Protein AF-A0A7J6M9T8-F1 (afdb_monomer)

Solvent-accessible surface area (backbone atoms only — not comparable to full-atom values): 8365 Å² total; per-residue (Å²): 140,82,86,83,80,86,84,76,87,88,80,86,85,81,85,75,91,70,79,86,73,98,71,79,78,67,86,66,58,72,63,57,60,55,49,49,52,48,48,58,53,46,64,73,69,53,73,76,70,50,83,67,73,52,59,76,50,62,83,69,90,62,45,44,42,39,64,47,48,36,29,67,70,60,23,71,78,38,31,50,69,42,35,46,50,49,33,52,52,50,45,50,52,40,37,75,73,70,44,74,66,56,49,56,43,59,82,47,59,26,31,35,44,34,37,16,63,45,76,63,56,44,50,55,51,49,53,58,46,72,71,36,91,58,46,55,116

pLDDT: mean 71.04, std 21.34, range [36.09, 96.12]

Sequence (137 aa):
MIIFDAAKDIEELDIGELDEPDSMQTDVSYSFREELDHLRASISHEGKATEDAFLMGANNGRSQMAFVTLKLDWTLENLKVGTDKLAADWKTRLTLGGLAKVNLYSFDPGRLLMTANDLQEISEMKKFILDQPETDL

Foldseek 3Di:
DDDDDPPPDPDDDDDDDDDDDPPPPPPPPPVVVVVVVVVVVVCVVDPDPDVCVQPPFPPPPFKTKGKFFWDPVCLVVCWQPNVQVVQVVLQVVLVVVVLVAKHWDRDGRRMIMIMGGDPVSVVVSVVVQVPDPGTDD

Nearest PDB structures (foldseek):
  3ofg-assembly1_B  TM=8.347E-01  e=3.696E-03  Caenorhabditis elegans
  3ofe-assembly2_B  TM=8.673E-01  e=6.218E-03  Drosophila melanogaster
  3ofh-assembly3_A  TM=8.299E-01  e=9.803E-03  Mus musculus
  3ofh-assembly3_B  TM=8.456E-01  e=1.546E-02  Mus musculus
  7t71-assembly1_A  TM=6.090E-01  e=2.030E+00  Picrophilus oshimae DSM 9789

Organism: Perkinsus chesapeaki (NCBI:txid330153)

Mean predicted aligned error: 16.48 Å

Secondary structure (DSSP, 8-state):
--------SSS--PPP-----S-------HHHHHHHHHHHHHHTTS----G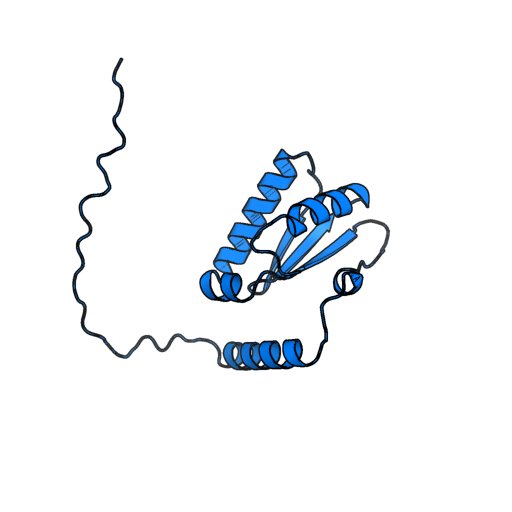GGGG-----SS-EEEEEEB-HHHHHHHHHHHHHHHHHHHHHHHHHTT-TT-EEEEEETTEEEEEESSHHHHHHHHHHHHTSTTB--

Radius of gyration: 20.41 Å; Cα contacts (8 Å, |Δi|>4): 133; chains: 1; bounding box: 58×38×59 Å

Structure (mmCIF, N/CA/C/O backbone):
data_AF-A0A7J6M9T8-F1
#
_entry.id   AF-A0A7J6M9T8-F1
#
loop_
_atom_site.group_PDB
_atom_site.id
_atom_site.type_symbol
_atom_site.label_atom_id
_atom_site.label_alt_id
_atom_site.label_comp_id
_atom_site.label_asym_id
_atom_site.label_entity_id
_atom_site.label_seq_id
_atom_site.pdbx_PDB_ins_code
_atom_site.Cartn_x
_atom_site.Cartn_y
_atom_site.Cartn_z
_atom_site.occupancy
_atom_site.B_iso_or_equiv
_atom_site.auth_seq_id
_atom_site.auth_comp_id
_atom_site.auth_asym_id
_atom_site.auth_atom_id
_atom_site.pdbx_PDB_model_num
ATOM 1 N N . MET A 1 1 ? 34.073 -22.895 16.516 1.00 36.66 1 MET A N 1
ATOM 2 C CA . MET A 1 1 ? 32.763 -22.930 15.836 1.00 36.66 1 MET A CA 1
ATOM 3 C C . MET A 1 1 ? 31.719 -23.041 16.929 1.00 36.66 1 MET A C 1
ATOM 5 O O . MET A 1 1 ? 31.677 -24.065 17.593 1.00 36.66 1 MET A O 1
ATOM 9 N N . ILE A 1 2 ? 31.021 -21.945 17.216 1.00 43.56 2 ILE A N 1
ATOM 10 C CA . ILE A 1 2 ? 30.060 -21.833 18.319 1.00 43.56 2 ILE A CA 1
ATOM 11 C C . ILE A 1 2 ? 28.713 -21.553 17.660 1.00 43.56 2 ILE A C 1
ATOM 13 O O . ILE A 1 2 ? 28.587 -20.574 16.928 1.00 43.56 2 ILE A O 1
ATOM 17 N N . ILE A 1 3 ? 27.761 -22.462 17.846 1.00 49.34 3 ILE A N 1
ATOM 18 C CA . ILE A 1 3 ? 26.377 -22.297 17.405 1.00 49.34 3 ILE A CA 1
ATOM 19 C C . ILE A 1 3 ? 25.673 -21.539 18.532 1.00 49.34 3 ILE A C 1
ATOM 21 O O . ILE A 1 3 ? 25.653 -22.021 19.662 1.00 49.34 3 ILE A O 1
ATOM 25 N N . PHE A 1 4 ? 25.171 -20.339 18.239 1.00 43.34 4 PHE A N 1
ATOM 26 C CA . PHE A 1 4 ? 24.347 -19.572 19.171 1.00 43.34 4 PHE A CA 1
ATOM 27 C C . PHE A 1 4 ? 22.895 -20.031 19.037 1.00 43.34 4 PHE A C 1
ATOM 29 O O . PHE A 1 4 ? 22.291 -19.920 17.972 1.00 43.34 4 PHE A O 1
ATOM 36 N N . ASP A 1 5 ? 22.392 -20.594 20.128 1.00 41.34 5 ASP A N 1
ATOM 37 C CA . ASP A 1 5 ? 21.016 -21.025 20.331 1.00 41.34 5 ASP A CA 1
ATOM 38 C C . ASP A 1 5 ? 20.162 -19.793 20.676 1.00 41.34 5 ASP A C 1
ATOM 40 O O . ASP A 1 5 ? 20.388 -19.141 21.694 1.00 41.34 5 ASP A O 1
ATOM 44 N N . ALA A 1 6 ? 19.242 -19.429 19.781 1.00 50.34 6 ALA A N 1
ATOM 45 C CA . ALA A 1 6 ? 18.386 -18.244 19.880 1.00 50.34 6 ALA A CA 1
ATOM 46 C C . ALA A 1 6 ? 17.020 -18.547 20.532 1.00 50.34 6 ALA A C 1
ATOM 48 O O . ALA A 1 6 ? 16.044 -17.848 20.275 1.00 50.34 6 ALA A O 1
ATOM 49 N N . ALA A 1 7 ? 16.924 -19.604 21.343 1.00 49.94 7 ALA A N 1
ATOM 50 C CA . ALA A 1 7 ? 15.667 -20.047 21.949 1.00 49.94 7 ALA A CA 1
ATOM 51 C C . ALA A 1 7 ? 15.444 -19.565 23.398 1.00 49.94 7 ALA A C 1
ATOM 53 O O . ALA A 1 7 ? 14.591 -20.119 24.086 1.00 49.94 7 ALA A O 1
ATOM 54 N N . LYS A 1 8 ? 16.201 -18.572 23.896 1.00 48.88 8 LYS A N 1
ATOM 55 C CA . LYS A 1 8 ? 16.277 -18.286 25.344 1.00 48.88 8 LYS A CA 1
ATOM 56 C C . LYS A 1 8 ? 15.932 -16.867 25.817 1.00 48.88 8 LYS A C 1
ATOM 58 O O . LYS A 1 8 ? 16.243 -16.552 26.956 1.00 48.88 8 LYS A O 1
ATOM 63 N N . ASP A 1 9 ? 15.252 -16.067 24.993 1.00 43.75 9 ASP A N 1
ATOM 64 C CA . ASP A 1 9 ? 14.853 -14.685 25.340 1.00 43.75 9 ASP A CA 1
ATOM 65 C C . ASP A 1 9 ? 13.319 -14.478 25.378 1.00 43.75 9 ASP A C 1
ATOM 67 O O . ASP A 1 9 ? 12.831 -13.362 25.214 1.00 43.75 9 ASP A O 1
ATOM 71 N N . ILE A 1 10 ? 12.527 -15.543 25.570 1.00 49.94 10 ILE A N 1
ATOM 72 C CA . ILE A 1 10 ? 11.052 -15.463 25.694 1.00 49.94 10 ILE A CA 1
ATOM 73 C C . ILE A 1 10 ? 10.588 -16.012 27.049 1.00 49.94 10 ILE A C 1
ATOM 75 O O . ILE A 1 10 ? 9.643 -16.785 27.136 1.00 49.94 10 ILE A O 1
ATOM 79 N N . GLU A 1 11 ? 11.277 -15.648 28.122 1.00 51.19 11 GLU A N 1
ATOM 80 C CA . GLU A 1 11 ? 10.841 -15.945 29.487 1.00 51.19 11 GLU A CA 1
ATOM 81 C C . GLU A 1 11 ? 11.352 -14.823 30.388 1.00 51.19 11 GLU A C 1
ATOM 83 O O . GLU A 1 11 ? 12.499 -14.864 30.811 1.00 51.19 11 GLU A O 1
ATOM 88 N N . GLU A 1 12 ? 10.527 -13.783 30.564 1.00 50.78 12 GLU A N 1
ATOM 89 C CA . GLU A 1 12 ? 10.429 -12.897 31.745 1.00 50.78 12 GLU A CA 1
ATOM 90 C C . GLU A 1 12 ? 9.866 -11.518 31.358 1.00 50.78 12 GLU A C 1
ATOM 92 O O . GLU A 1 12 ? 10.574 -10.518 31.342 1.00 50.78 12 GLU A O 1
ATOM 97 N N . LEU A 1 13 ? 8.562 -11.445 31.089 1.00 45.66 13 LEU A N 1
ATOM 98 C CA . LEU A 1 13 ? 7.772 -10.235 31.351 1.00 45.66 13 LEU A CA 1
ATOM 99 C C . LEU A 1 13 ? 6.398 -10.688 31.859 1.00 45.66 13 LEU A C 1
ATOM 101 O O . LEU A 1 13 ? 5.408 -10.698 31.130 1.00 45.66 13 LEU A O 1
ATOM 105 N N . ASP A 1 14 ? 6.399 -11.155 33.108 1.00 43.50 14 ASP A N 1
ATOM 106 C CA . ASP A 1 14 ? 5.199 -11.467 33.880 1.00 43.50 14 ASP A CA 1
ATOM 107 C C . ASP A 1 14 ? 4.475 -10.172 34.289 1.00 43.50 14 ASP A C 1
ATOM 109 O O . ASP A 1 14 ? 5.076 -9.114 34.497 1.00 43.50 14 ASP A O 1
ATOM 113 N N . ILE A 1 15 ? 3.157 -10.282 34.327 1.00 54.03 15 ILE A N 1
ATOM 114 C CA . ILE A 1 15 ? 2.146 -9.234 34.270 1.00 54.03 15 ILE A CA 1
ATOM 115 C C . ILE A 1 15 ? 1.962 -8.615 35.659 1.00 54.03 15 ILE A C 1
ATOM 117 O O . ILE A 1 15 ? 1.676 -9.312 36.628 1.00 54.03 15 ILE A O 1
ATOM 121 N N . GLY A 1 16 ? 2.064 -7.288 35.757 1.00 36.09 16 GLY A N 1
ATOM 122 C CA . GLY A 1 16 ? 1.565 -6.545 36.913 1.00 36.09 16 GLY A CA 1
ATOM 123 C C . GLY A 1 16 ? 0.151 -6.041 36.638 1.00 36.09 16 GLY A C 1
ATOM 124 O O . GLY A 1 16 ? -0.028 -5.222 35.738 1.00 36.09 16 GLY A O 1
ATOM 125 N N . GLU A 1 17 ? -0.836 -6.512 37.406 1.00 50.66 17 GLU A N 1
ATOM 126 C CA . GLU A 1 17 ? -2.130 -5.836 37.558 1.00 50.66 17 GLU A CA 1
ATOM 127 C C . GLU A 1 17 ? -1.882 -4.366 37.923 1.00 50.66 17 GLU A C 1
ATOM 129 O O . GLU A 1 17 ? -1.339 -4.057 38.985 1.00 50.66 17 GLU A O 1
ATOM 134 N N . LEU A 1 18 ? -2.271 -3.457 37.032 1.00 46.53 18 LEU A N 1
ATOM 135 C CA . LEU A 1 18 ? -2.446 -2.051 37.355 1.00 46.53 18 LEU A CA 1
ATOM 136 C C . LEU A 1 18 ? -3.938 -1.767 37.268 1.00 46.53 18 LEU A C 1
ATOM 138 O O . LEU A 1 18 ? -4.520 -1.787 36.183 1.00 46.53 18 LEU A O 1
ATOM 142 N N . ASP A 1 19 ? -4.516 -1.553 38.448 1.00 42.81 19 ASP A N 1
ATOM 143 C CA . ASP A 1 19 ? -5.814 -0.930 38.674 1.00 42.81 19 ASP A CA 1
ATOM 144 C C . ASP A 1 19 ? -6.077 0.181 37.653 1.00 42.81 19 ASP A C 1
ATOM 146 O O . ASP A 1 19 ? -5.209 1.023 37.405 1.00 42.81 19 ASP A O 1
ATOM 150 N N . GLU A 1 20 ? -7.283 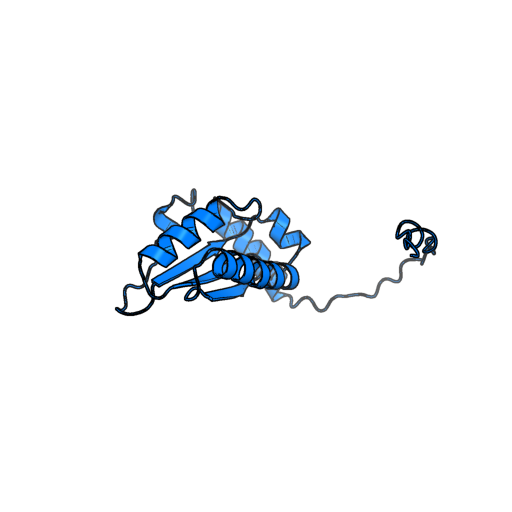0.196 37.085 1.00 50.03 20 GLU A N 1
ATOM 151 C CA . GLU A 1 20 ? -7.764 1.276 36.228 1.00 50.03 20 GLU A CA 1
ATOM 152 C C . GLU A 1 20 ? -7.542 2.653 36.882 1.00 50.03 20 GLU A C 1
ATOM 154 O O . GLU A 1 20 ? -7.988 2.892 38.008 1.00 50.03 20 GLU A O 1
ATOM 159 N N . PRO A 1 21 ? -6.981 3.624 36.141 1.00 43.62 21 PRO A N 1
ATOM 160 C CA . PRO A 1 21 ? -7.232 5.025 36.400 1.00 43.62 21 PRO A CA 1
ATOM 161 C C . PRO A 1 21 ? -7.710 5.678 35.102 1.00 43.62 21 PRO A C 1
ATOM 163 O O . PRO A 1 21 ? -6.922 6.233 34.337 1.00 43.62 21 PRO A O 1
ATOM 166 N N . ASP A 1 22 ? -9.005 5.543 34.828 1.00 50.62 22 ASP A N 1
ATOM 167 C CA . ASP A 1 22 ? -9.977 6.597 34.484 1.00 50.62 22 ASP A CA 1
ATOM 168 C C . ASP A 1 22 ? -9.462 7.974 33.968 1.00 50.62 22 ASP A C 1
ATOM 170 O O . ASP A 1 22 ? -9.942 9.030 34.378 1.00 50.62 22 ASP A O 1
ATOM 174 N N . SER A 1 23 ? -8.447 8.024 33.096 1.00 39.03 23 SER A N 1
ATOM 175 C CA . SER A 1 23 ? -7.860 9.302 32.649 1.00 39.03 23 SER A CA 1
ATOM 176 C C . SER A 1 23 ? -6.982 9.247 31.393 1.00 39.03 23 SER A C 1
ATOM 178 O O . SER A 1 23 ? -6.205 10.166 31.147 1.00 39.03 23 SER A O 1
ATOM 180 N N . MET A 1 24 ? -7.145 8.251 30.521 1.00 47.12 24 MET A N 1
ATOM 181 C CA . MET A 1 24 ? -6.794 8.437 29.108 1.00 47.12 24 MET A CA 1
ATOM 182 C C . MET A 1 24 ? -8.062 8.769 28.331 1.00 47.12 24 MET A C 1
ATOM 184 O O . MET A 1 24 ? -8.538 7.994 27.506 1.00 47.12 24 MET A O 1
ATOM 188 N N . GLN A 1 25 ? -8.603 9.965 28.591 1.00 43.00 25 GLN A N 1
ATOM 189 C CA . GLN A 1 25 ? -9.351 10.681 27.564 1.00 43.00 25 GLN A CA 1
ATOM 190 C C . GLN A 1 25 ? -8.353 10.975 26.447 1.00 43.00 25 GLN A C 1
ATOM 192 O O . GLN A 1 25 ? -7.711 12.020 26.403 1.00 43.00 25 GLN A O 1
ATOM 197 N N . THR A 1 26 ? -8.152 9.972 25.597 1.00 43.06 26 THR A N 1
ATOM 198 C CA . THR A 1 26 ? 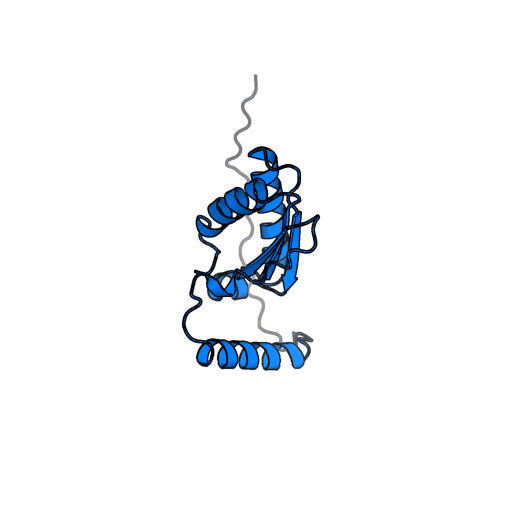-7.546 10.121 24.289 1.00 43.06 26 THR A CA 1
ATOM 199 C C . THR A 1 26 ? -8.230 11.306 23.642 1.00 43.06 26 THR A C 1
ATOM 201 O O . THR A 1 26 ? -9.449 11.285 23.455 1.00 43.06 26 THR A O 1
ATOM 204 N N . ASP A 1 27 ? -7.435 12.321 23.333 1.00 44.47 27 ASP A N 1
ATOM 205 C CA . ASP A 1 27 ? -7.781 13.480 22.520 1.00 44.47 27 ASP A CA 1
ATOM 206 C C . ASP A 1 27 ? -8.008 12.996 21.073 1.00 44.47 27 ASP A C 1
ATOM 208 O O . ASP A 1 27 ? -7.316 13.353 20.121 1.00 44.47 27 ASP A O 1
ATOM 212 N N . VAL A 1 28 ? -8.939 12.051 20.912 1.00 48.31 28 VAL A N 1
ATOM 213 C CA . VAL A 1 28 ? -9.495 11.685 19.624 1.00 48.31 28 VAL A CA 1
ATOM 214 C C . VAL A 1 28 ? -10.343 12.887 19.278 1.00 48.31 28 VAL A C 1
ATOM 216 O O . VAL A 1 28 ? -11.412 13.078 19.859 1.00 48.31 28 VAL A O 1
ATOM 219 N N . SER A 1 29 ? -9.827 13.729 18.383 1.00 46.91 29 SER A N 1
ATOM 220 C CA . SER A 1 29 ? -10.602 14.811 17.788 1.00 46.91 29 SER A CA 1
ATOM 221 C C . SER A 1 29 ? -12.000 14.275 17.483 1.00 46.91 29 SER A C 1
ATOM 223 O O . SER A 1 29 ? -12.129 13.264 16.787 1.00 46.91 29 SER A O 1
ATOM 225 N N . TYR A 1 30 ? -13.036 14.909 18.041 1.00 49.62 30 TYR A N 1
ATOM 226 C CA . TYR A 1 30 ? -14.440 14.504 17.881 1.00 49.62 30 TYR A CA 1
ATOM 227 C C . TYR A 1 30 ? -14.821 14.276 16.402 1.00 49.62 30 TYR A C 1
ATOM 229 O O . TYR A 1 30 ? -15.702 13.468 16.114 1.00 49.62 30 TYR A O 1
ATOM 237 N N . SER A 1 31 ? -14.073 14.882 15.470 1.00 56.66 31 SER A N 1
ATOM 238 C CA . SER A 1 31 ? -14.174 14.665 14.026 1.00 56.66 31 SER A CA 1
ATOM 239 C C . SER A 1 31 ? -13.979 13.212 13.576 1.00 56.66 31 SER A C 1
ATOM 241 O O . SER A 1 31 ? -14.627 12.799 12.627 1.00 56.66 31 SER A O 1
ATOM 243 N N . PHE A 1 32 ? -13.138 12.408 14.236 1.00 53.88 32 PHE A N 1
ATOM 244 C CA . PHE A 1 32 ? -12.818 11.052 13.763 1.00 53.88 32 PHE A CA 1
ATOM 245 C C . PHE A 1 32 ? -13.942 10.044 14.040 1.00 53.88 32 PHE A C 1
ATOM 247 O O . PHE A 1 32 ? -14.167 9.126 13.256 1.00 53.88 32 PHE A O 1
ATOM 254 N N . ARG A 1 33 ? -14.678 10.215 15.147 1.00 54.59 33 ARG A N 1
ATOM 255 C CA . ARG A 1 33 ? -15.870 9.398 15.439 1.00 54.59 33 ARG A CA 1
ATOM 256 C C . ARG A 1 33 ? -17.017 9.737 14.494 1.00 54.59 33 ARG A C 1
ATOM 258 O O . ARG A 1 33 ? -17.657 8.825 13.983 1.00 54.59 33 ARG A O 1
ATOM 265 N N . GLU A 1 34 ? -17.222 11.023 14.222 1.00 54.56 34 GLU A N 1
ATOM 266 C CA . GLU A 1 34 ? -18.206 11.471 13.235 1.00 54.56 34 GLU A CA 1
ATOM 267 C C . GLU A 1 34 ? -17.823 11.025 11.814 1.00 54.56 34 GLU A C 1
ATOM 269 O O . GLU A 1 34 ? -18.686 10.551 11.081 1.00 54.56 34 GLU A O 1
ATOM 274 N N . GLU A 1 35 ? -16.540 11.059 11.436 1.00 58.38 35 GLU A N 1
ATOM 275 C CA . GLU A 1 35 ? -16.048 10.503 10.164 1.00 58.38 35 GLU A CA 1
ATOM 276 C C . GLU A 1 35 ? -16.232 8.984 10.071 1.00 58.38 35 GLU A C 1
ATOM 278 O O . GLU A 1 35 ? -16.584 8.484 9.006 1.00 58.38 35 GLU A O 1
ATOM 283 N N . LEU A 1 36 ? -16.051 8.240 11.168 1.00 56.94 36 LEU A N 1
ATOM 284 C CA . LEU A 1 36 ? -16.304 6.795 11.236 1.00 56.94 36 LEU A CA 1
ATOM 285 C C . LEU A 1 36 ? -17.784 6.455 11.054 1.00 56.94 36 LEU A C 1
ATOM 287 O O . LEU A 1 36 ? -18.110 5.510 10.334 1.00 56.94 36 LEU A O 1
ATOM 291 N N . ASP A 1 37 ? -18.677 7.221 11.676 1.00 57.06 37 ASP A N 1
ATOM 292 C CA . ASP A 1 37 ? -20.119 7.047 11.504 1.00 57.06 37 ASP A CA 1
ATOM 293 C C . ASP A 1 37 ? -20.573 7.495 10.105 1.00 57.06 37 ASP A C 1
ATOM 295 O O . ASP A 1 37 ? -21.412 6.831 9.495 1.00 57.06 37 ASP A O 1
ATOM 299 N N . HIS A 1 38 ? -19.950 8.528 9.526 1.00 57.88 38 HIS A N 1
ATOM 300 C CA . HIS A 1 38 ? -20.145 8.911 8.126 1.00 57.88 38 HIS A CA 1
ATOM 301 C C . HIS A 1 38 ? -19.621 7.860 7.140 1.00 57.88 38 HIS A C 1
ATOM 303 O O . HIS A 1 38 ? -20.304 7.582 6.158 1.00 57.88 38 HIS A O 1
ATOM 309 N N . LEU A 1 39 ? -18.470 7.236 7.400 1.00 54.09 39 LEU A N 1
ATOM 310 C CA . LEU A 1 39 ? -17.927 6.128 6.606 1.00 54.09 39 LEU A CA 1
ATOM 311 C C . LEU A 1 39 ? -18.835 4.902 6.679 1.00 54.09 39 LEU A C 1
ATOM 313 O O . LEU A 1 39 ? -19.180 4.319 5.656 1.00 54.09 39 LEU A O 1
ATOM 317 N N . ARG A 1 40 ? -19.295 4.531 7.877 1.00 56.50 40 ARG A N 1
ATOM 318 C CA . ARG A 1 40 ? -20.269 3.442 8.061 1.00 56.50 40 ARG A CA 1
ATOM 319 C C . ARG A 1 40 ? -21.587 3.732 7.342 1.00 56.50 40 ARG A C 1
ATOM 321 O O . ARG A 1 40 ? -22.174 2.823 6.757 1.00 56.50 40 ARG A O 1
ATOM 328 N N . ALA A 1 41 ? -22.040 4.985 7.349 1.00 53.25 41 ALA A N 1
ATOM 329 C CA . ALA A 1 41 ? -23.239 5.410 6.636 1.00 53.25 41 ALA A CA 1
ATOM 330 C C . ALA A 1 41 ? -23.040 5.473 5.108 1.00 53.25 41 ALA A C 1
ATOM 332 O O . ALA A 1 41 ? -23.955 5.098 4.375 1.00 53.25 41 ALA A O 1
ATOM 333 N N . SER A 1 42 ? -21.866 5.880 4.610 1.00 49.59 42 SER A N 1
ATOM 334 C CA . SER A 1 42 ? -21.575 5.946 3.168 1.00 49.59 42 SER A CA 1
ATOM 335 C C . SER A 1 42 ? -21.402 4.556 2.557 1.00 49.59 42 SER A C 1
ATOM 337 O O . SER A 1 42 ? -21.915 4.297 1.471 1.00 49.59 42 SER A O 1
ATOM 339 N N . ILE A 1 43 ? -20.786 3.624 3.290 1.00 51.09 43 ILE A N 1
ATOM 340 C CA . ILE A 1 43 ? -20.639 2.213 2.890 1.00 51.09 43 ILE A CA 1
ATOM 341 C C . ILE A 1 43 ? -22.008 1.501 2.818 1.00 51.09 43 ILE A C 1
ATOM 343 O O . ILE A 1 43 ? -22.177 0.540 2.075 1.00 51.09 43 ILE A O 1
ATOM 347 N N . SER A 1 44 ? -23.024 2.001 3.532 1.00 48.03 44 SER A N 1
ATOM 348 C CA . SER A 1 44 ? -24.405 1.495 3.460 1.00 48.03 44 SER A CA 1
ATOM 349 C C . SER A 1 44 ? -25.204 2.045 2.260 1.00 48.03 44 SER A C 1
ATOM 351 O O . SER A 1 44 ? -26.274 1.525 1.934 1.00 48.03 44 SER A O 1
ATOM 353 N N . HIS A 1 45 ? -24.716 3.092 1.581 1.00 44.81 45 HIS A N 1
ATOM 354 C CA . HIS A 1 45 ? -25.428 3.745 0.472 1.00 44.81 45 HIS A CA 1
ATOM 355 C C . HIS A 1 45 ? -24.756 3.640 -0.896 1.00 44.81 45 HIS A C 1
ATOM 357 O O . HIS A 1 45 ? -25.439 3.810 -1.907 1.00 44.81 45 HIS A O 1
ATOM 363 N N . GLU A 1 46 ? -23.480 3.276 -0.966 1.00 43.44 46 GLU A N 1
ATOM 364 C CA . GLU A 1 46 ? -22.832 2.945 -2.231 1.00 43.44 46 GLU A CA 1
ATOM 365 C C . GLU A 1 46 ? -22.724 1.431 -2.353 1.00 43.44 46 GLU A C 1
ATOM 367 O O . GLU A 1 46 ? -21.919 0.761 -1.710 1.00 43.44 46 GLU A O 1
ATOM 372 N N . GLY A 1 47 ? -23.648 0.885 -3.146 1.00 42.22 47 GLY A N 1
ATOM 373 C CA . GLY A 1 47 ? -23.694 -0.529 -3.463 1.00 42.22 47 GLY A CA 1
ATOM 374 C C . GLY A 1 47 ? -22.342 -1.029 -3.947 1.00 42.22 47 GLY A C 1
ATOM 375 O O . GLY A 1 47 ? -21.636 -0.296 -4.627 1.00 42.22 47 GLY A O 1
ATOM 376 N N . LYS A 1 48 ? -22.043 -2.282 -3.574 1.00 41.06 48 LYS A N 1
ATOM 377 C CA . LYS A 1 48 ? -21.036 -3.183 -4.153 1.00 41.06 48 LYS A CA 1
ATOM 378 C C . LYS A 1 48 ? -19.984 -2.438 -4.965 1.00 41.06 48 LYS A C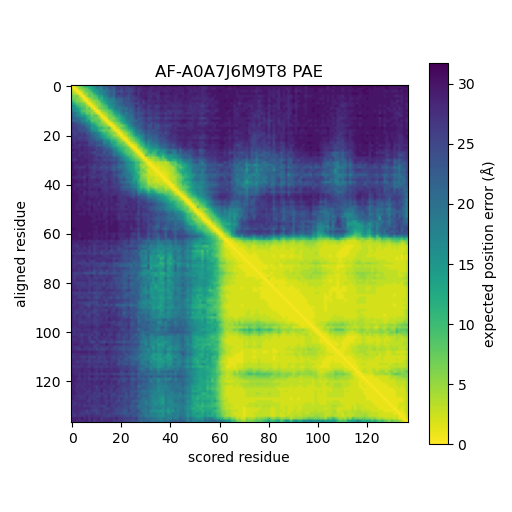 1
ATOM 380 O O . LYS A 1 48 ? -20.277 -2.076 -6.103 1.00 41.06 48 LYS A O 1
ATOM 385 N N . ALA A 1 49 ? -18.783 -2.293 -4.410 1.00 42.44 49 ALA A N 1
ATOM 386 C CA . ALA A 1 49 ? -17.593 -1.943 -5.168 1.00 42.44 49 ALA A CA 1
ATOM 387 C C . ALA A 1 49 ? -17.430 -2.949 -6.323 1.00 42.44 49 ALA A C 1
ATOM 389 O O . ALA A 1 49 ? -16.795 -3.987 -6.229 1.00 42.44 49 ALA A O 1
ATOM 390 N N . THR A 1 50 ? -18.116 -2.698 -7.428 1.00 43.22 50 THR A N 1
ATOM 391 C CA . THR A 1 50 ? -17.809 -3.303 -8.707 1.00 43.22 50 THR A CA 1
ATOM 392 C C . THR A 1 50 ? -16.438 -2.774 -9.088 1.00 43.22 50 THR A C 1
ATOM 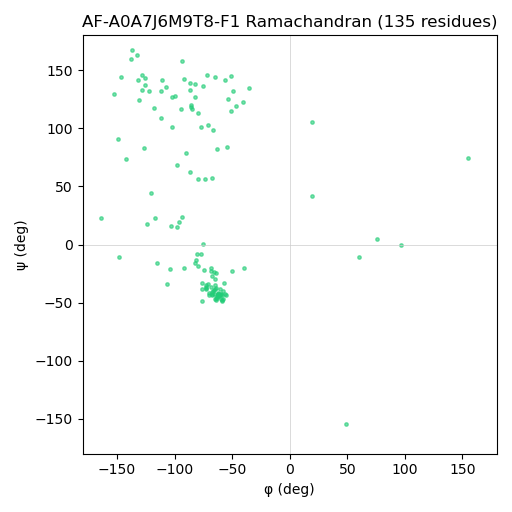394 O O . THR A 1 50 ? -16.143 -1.609 -8.813 1.00 43.22 50 THR A O 1
ATOM 397 N N . GLU A 1 51 ? -15.622 -3.610 -9.731 1.00 43.34 51 GLU A N 1
ATOM 398 C CA . GLU A 1 51 ? -14.260 -3.320 -10.219 1.00 43.34 51 GLU A CA 1
ATOM 399 C C . GLU A 1 51 ? -14.061 -1.921 -10.847 1.00 43.34 51 GLU A C 1
ATOM 401 O O . GLU A 1 51 ? -12.932 -1.431 -10.912 1.00 43.34 51 GLU A O 1
ATOM 406 N N . ASP A 1 52 ? -15.146 -1.277 -11.279 1.00 37.66 52 ASP A N 1
ATOM 407 C CA . ASP A 1 52 ? -15.229 0.080 -11.811 1.00 37.66 52 ASP A CA 1
ATOM 408 C C . ASP A 1 52 ? -14.940 1.215 -10.809 1.00 37.66 52 ASP A C 1
ATOM 410 O O . ASP A 1 52 ? -14.446 2.263 -11.226 1.00 37.66 52 ASP A O 1
ATOM 414 N N . ALA A 1 53 ? -15.163 1.054 -9.498 1.00 43.22 53 ALA A N 1
ATOM 415 C CA . ALA A 1 53 ? -14.859 2.118 -8.522 1.00 43.22 53 ALA A CA 1
ATOM 416 C C . ALA A 1 53 ? -13.341 2.366 -8.373 1.00 43.22 53 ALA A C 1
ATOM 418 O O . ALA A 1 53 ? -12.903 3.464 -8.029 1.00 43.22 53 ALA A O 1
ATOM 419 N N . PHE A 1 54 ? -12.525 1.369 -8.726 1.00 48.94 54 PHE A N 1
ATOM 420 C CA . PHE A 1 54 ? -11.064 1.459 -8.777 1.00 48.94 54 PHE A CA 1
ATOM 421 C C . PHE A 1 54 ? -10.551 2.204 -10.032 1.00 48.94 54 PHE A C 1
ATOM 423 O O . PHE A 1 54 ? -9.357 2.482 -10.142 1.00 48.94 54 PHE A O 1
ATOM 430 N N . LEU A 1 55 ? -11.429 2.527 -10.997 1.00 48.84 55 LEU A N 1
ATOM 431 C CA . LEU A 1 55 ? -11.084 3.057 -12.326 1.00 48.84 55 LEU A CA 1
ATOM 432 C C . LEU A 1 55 ? -11.149 4.589 -12.464 1.00 48.84 55 LEU A C 1
ATOM 434 O O . LEU A 1 55 ? -11.149 5.088 -13.591 1.00 48.84 55 LEU A O 1
ATOM 438 N N . MET A 1 56 ? -11.114 5.378 -11.382 1.00 48.53 56 MET A N 1
ATOM 439 C CA . MET A 1 56 ? -10.814 6.821 -11.501 1.00 48.53 56 MET A CA 1
ATOM 440 C C . MET A 1 56 ? -9.319 7.064 -11.798 1.00 48.53 56 MET A C 1
ATOM 442 O O . MET A 1 56 ? -8.609 7.769 -11.083 1.00 48.53 56 MET A O 1
ATOM 446 N N . GLY A 1 57 ? -8.822 6.469 -12.885 1.00 52.00 57 GLY A N 1
ATOM 447 C CA . GLY A 1 57 ? -7.504 6.731 -13.446 1.00 52.00 57 GLY A CA 1
ATOM 448 C C . GLY A 1 57 ? -7.526 8.044 -14.223 1.00 52.00 57 GLY A C 1
ATOM 449 O O . GLY A 1 57 ? -7.988 8.101 -15.363 1.00 52.00 57 GLY A O 1
ATOM 450 N N . ALA A 1 58 ? -7.024 9.119 -13.615 1.00 52.19 58 ALA A N 1
ATOM 451 C CA . ALA A 1 58 ? -6.798 10.382 -14.309 1.00 52.19 58 ALA A CA 1
ATOM 452 C C . ALA A 1 58 ? -5.682 10.198 -15.349 1.00 52.19 58 ALA A C 1
ATOM 454 O O . ALA A 1 58 ? -4.494 10.227 -15.034 1.00 52.19 58 ALA A O 1
ATOM 455 N N . ASN A 1 59 ? -6.072 10.005 -16.608 1.00 49.88 59 ASN A N 1
ATOM 456 C CA . ASN A 1 59 ? -5.169 9.714 -17.717 1.00 49.88 59 ASN A CA 1
ATOM 457 C C . ASN A 1 59 ? -4.481 10.993 -18.245 1.00 49.88 59 ASN A C 1
ATOM 459 O O . ASN A 1 59 ? -4.560 11.332 -19.423 1.00 49.88 59 ASN A O 1
ATOM 463 N N . ASN A 1 60 ? -3.793 11.731 -17.369 1.00 51.38 60 ASN A N 1
ATOM 464 C CA . ASN A 1 60 ? -2.990 12.902 -17.734 1.00 51.38 60 ASN A CA 1
ATOM 465 C C . ASN A 1 60 ? -1.568 12.476 -18.132 1.00 51.38 60 ASN A C 1
ATOM 467 O O . ASN A 1 60 ? -0.585 12.824 -17.485 1.00 51.38 60 ASN A O 1
ATOM 471 N N . GLY A 1 61 ? -1.460 11.682 -19.200 1.00 51.47 61 GLY A N 1
ATOM 472 C CA . GLY A 1 61 ? -0.279 11.546 -20.064 1.00 51.47 61 GLY A CA 1
ATOM 473 C C . GLY A 1 61 ? 1.067 11.064 -19.493 1.00 51.47 61 GLY A C 1
ATOM 474 O O . GLY A 1 61 ? 1.954 10.803 -20.301 1.00 51.47 61 GLY A O 1
ATOM 475 N N . ARG A 1 62 ? 1.283 10.944 -18.174 1.00 62.47 62 ARG A N 1
ATOM 476 C CA . ARG A 1 62 ? 2.609 10.601 -17.610 1.00 62.47 62 ARG A CA 1
ATOM 477 C C . ARG A 1 62 ? 2.632 9.796 -16.309 1.00 62.47 62 ARG A C 1
ATOM 479 O O . ARG A 1 62 ? 3.703 9.328 -15.943 1.00 62.47 62 ARG A O 1
ATOM 486 N N . SER A 1 63 ? 1.511 9.615 -15.620 1.00 68.50 63 SER A N 1
ATOM 487 C CA . SER A 1 63 ? 1.458 8.760 -14.434 1.00 68.50 63 SER A CA 1
ATOM 488 C C . SER A 1 63 ? 0.050 8.205 -14.264 1.00 68.50 63 SER A C 1
ATOM 490 O O . SER A 1 63 ? -0.923 8.951 -14.352 1.00 68.50 63 SER A O 1
ATOM 492 N N . GLN A 1 64 ? -0.044 6.892 -14.084 1.00 82.94 64 GLN A N 1
ATOM 493 C CA . GLN A 1 64 ? -1.273 6.190 -13.742 1.00 82.94 64 GLN A CA 1
ATOM 494 C C . GLN A 1 64 ? -1.434 6.202 -12.230 1.00 82.94 64 GLN A C 1
ATOM 496 O O . GLN A 1 64 ? -0.455 6.004 -11.511 1.00 82.94 64 GLN A O 1
ATOM 501 N N . MET A 1 65 ? -2.657 6.417 -11.756 1.00 85.50 65 MET A N 1
ATOM 502 C CA . MET A 1 65 ? -2.973 6.423 -10.332 1.00 85.50 65 MET A CA 1
ATOM 503 C C . MET A 1 65 ? -4.146 5.497 -10.035 1.00 85.50 65 MET A C 1
ATOM 505 O O . MET A 1 65 ? -5.052 5.374 -10.857 1.00 85.50 65 MET A O 1
ATOM 509 N N . ALA A 1 66 ? -4.123 4.861 -8.867 1.00 86.19 66 ALA A N 1
ATOM 510 C CA . ALA A 1 66 ? -5.196 3.995 -8.392 1.00 86.19 66 ALA A CA 1
ATOM 511 C C . ALA A 1 66 ? -5.329 4.069 -6.867 1.00 86.19 66 ALA A C 1
ATOM 513 O O . ALA A 1 66 ? -4.329 4.181 -6.157 1.00 86.19 66 ALA A O 1
ATOM 514 N N . PHE A 1 67 ? -6.562 3.993 -6.374 1.00 90.81 67 PHE A N 1
ATOM 515 C CA . PHE A 1 67 ? -6.876 4.032 -4.947 1.00 90.81 67 PHE A CA 1
ATOM 516 C C . PHE A 1 67 ? -7.178 2.630 -4.435 1.00 90.81 67 PHE A C 1
ATOM 518 O O . PHE A 1 67 ? -8.043 1.958 -4.980 1.00 90.81 67 PHE A O 1
ATOM 525 N N . VAL A 1 68 ? -6.503 2.209 -3.373 1.00 90.69 68 VAL A N 1
ATOM 526 C CA . VAL A 1 68 ? -6.727 0.924 -2.703 1.00 90.69 68 VAL A CA 1
ATOM 527 C C . VAL A 1 68 ? -7.410 1.178 -1.373 1.00 90.69 68 VAL A C 1
ATOM 529 O O . VAL A 1 68 ? -6.994 2.061 -0.620 1.00 90.69 68 VAL A O 1
ATOM 532 N N . THR A 1 69 ? -8.425 0.370 -1.087 1.00 92.62 69 THR A N 1
ATOM 533 C CA . THR A 1 69 ? -9.089 0.319 0.214 1.00 92.62 69 THR A CA 1
ATOM 534 C C . THR A 1 69 ? -8.772 -1.023 0.868 1.00 92.62 69 THR A C 1
ATOM 536 O O . THR A 1 69 ? -8.812 -2.067 0.218 1.00 92.62 69 THR A O 1
ATOM 539 N N . LEU A 1 70 ? -8.381 -0.981 2.135 1.00 92.00 70 LEU A N 1
ATOM 540 C CA . LEU A 1 70 ? -8.100 -2.148 2.960 1.00 92.00 70 LEU A CA 1
ATOM 541 C C . LEU A 1 70 ? -9.353 -2.536 3.741 1.00 92.00 70 LEU A C 1
ATOM 543 O O . LEU A 1 70 ? -10.228 -1.706 3.996 1.00 92.00 70 LEU A O 1
ATOM 547 N N . LYS A 1 71 ? -9.415 -3.794 4.168 1.00 93.06 71 LYS A N 1
ATOM 548 C CA . LYS A 1 71 ? -10.519 -4.325 4.966 1.00 93.06 71 LYS A CA 1
ATOM 549 C C . LYS A 1 71 ? -10.722 -3.504 6.231 1.00 93.06 71 LYS A C 1
ATOM 551 O O . LYS A 1 71 ? -9.759 -3.104 6.895 1.00 93.06 71 LYS A O 1
ATOM 556 N N . LEU A 1 72 ? -11.988 -3.307 6.593 1.00 89.50 72 LEU A N 1
ATOM 557 C CA . LEU A 1 72 ? -12.365 -2.527 7.769 1.00 89.50 72 LEU A CA 1
ATOM 558 C C . LEU A 1 72 ? -11.762 -3.106 9.054 1.00 89.50 72 LEU A C 1
ATOM 560 O O . LEU A 1 72 ? -11.154 -2.361 9.814 1.00 89.50 72 LEU A O 1
ATOM 564 N N . ASP A 1 73 ? -11.871 -4.420 9.260 1.00 92.06 73 ASP A N 1
ATOM 565 C CA . ASP A 1 73 ? -11.367 -5.084 10.470 1.00 92.06 73 ASP A CA 1
ATOM 566 C C . ASP A 1 73 ? -9.855 -4.883 10.625 1.00 92.06 73 ASP A C 1
ATOM 568 O O . ASP A 1 73 ? -9.382 -4.426 11.664 1.00 92.06 73 ASP A O 1
ATOM 572 N N . TRP A 1 74 ? -9.104 -5.093 9.538 1.00 92.12 74 TRP A N 1
ATOM 573 C CA . TRP A 1 74 ? -7.663 -4.851 9.520 1.00 92.12 74 TRP A CA 1
ATOM 574 C C . TRP A 1 74 ? -7.335 -3.382 9.811 1.00 92.12 74 TRP A C 1
ATOM 576 O O . TRP A 1 74 ? -6.427 -3.081 10.587 1.00 92.12 74 TRP A O 1
ATOM 586 N N . THR A 1 75 ? -8.095 -2.458 9.218 1.00 91.00 75 THR A N 1
ATOM 587 C CA . THR A 1 75 ? -7.910 -1.012 9.388 1.00 91.00 75 THR A CA 1
ATOM 588 C C . THR A 1 75 ? -8.168 -0.562 10.823 1.00 91.00 75 THR A C 1
ATOM 590 O O . THR A 1 75 ? -7.448 0.301 11.321 1.00 91.00 75 THR A O 1
ATOM 593 N N . LEU A 1 76 ? -9.158 -1.136 11.508 1.00 88.31 76 LEU A N 1
ATOM 594 C CA . LEU A 1 76 ? -9.468 -0.807 12.902 1.00 88.31 76 LEU A CA 1
ATOM 595 C C . LEU A 1 76 ? -8.367 -1.268 13.863 1.00 88.31 76 LEU A C 1
ATOM 597 O O . LEU A 1 76 ? -8.056 -0.555 14.813 1.00 88.31 76 LEU A O 1
ATOM 601 N N . GLU A 1 77 ? -7.755 -2.421 13.598 1.00 92.75 77 GLU A N 1
ATOM 602 C CA . GLU A 1 77 ? -6.657 -2.959 14.410 1.00 92.75 77 GLU A CA 1
ATOM 603 C C . GLU A 1 77 ? -5.345 -2.194 14.204 1.00 92.75 77 GLU A C 1
ATOM 605 O O . GLU A 1 77 ? -4.579 -1.971 15.141 1.00 92.75 77 GLU A O 1
ATOM 610 N N . ASN A 1 78 ? -5.077 -1.792 12.962 1.00 91.75 78 ASN A N 1
ATOM 611 C CA . ASN A 1 78 ? -3.765 -1.301 12.545 1.00 91.75 78 ASN A CA 1
ATOM 612 C C . ASN A 1 78 ? -3.702 0.224 12.389 1.00 91.75 78 ASN A C 1
ATOM 614 O O . ASN A 1 78 ? -2.617 0.815 12.450 1.00 91.75 78 ASN A O 1
ATOM 618 N N . LEU A 1 79 ? -4.857 0.870 12.212 1.00 91.88 79 LEU A N 1
ATOM 619 C CA . LEU A 1 79 ? -5.025 2.311 12.034 1.00 91.88 79 LEU A CA 1
ATOM 620 C C . LEU A 1 79 ? -4.060 2.878 10.970 1.00 91.88 79 LEU A C 1
ATOM 622 O O . LEU A 1 79 ? -3.607 2.188 10.049 1.00 91.88 79 LEU A O 1
ATOM 626 N N . LYS A 1 80 ? -3.737 4.173 11.067 1.00 92.19 80 LYS A N 1
ATOM 627 C CA . LYS A 1 80 ? -2.820 4.838 10.131 1.00 92.19 80 LYS A CA 1
ATOM 628 C C . LYS A 1 80 ? -1.415 4.235 10.168 1.00 92.19 80 LYS A C 1
ATOM 630 O O . LYS A 1 80 ? -0.826 4.009 9.121 1.00 92.19 80 LYS A O 1
ATOM 635 N N . VAL A 1 81 ? -0.893 3.934 11.358 1.00 93.56 81 VAL A N 1
ATOM 636 C CA . VAL A 1 81 ? 0.490 3.453 11.527 1.00 93.56 81 VAL A CA 1
ATOM 637 C C . VAL A 1 81 ? 0.712 2.124 10.813 1.00 93.56 81 VAL A C 1
ATOM 639 O O . VAL A 1 81 ? 1.734 1.948 10.150 1.00 93.56 81 VAL A O 1
ATOM 642 N N . GLY A 1 82 ? -0.223 1.183 10.922 1.00 93.12 82 GLY A N 1
ATOM 643 C CA . GLY A 1 82 ? -0.107 -0.074 10.198 1.00 93.12 82 GLY A CA 1
ATOM 644 C C . GLY A 1 82 ? -0.354 0.099 8.703 1.00 93.12 82 GLY A C 1
ATOM 645 O O . GLY A 1 82 ? 0.363 -0.510 7.918 1.00 93.12 82 GLY A O 1
ATOM 646 N N . THR A 1 83 ? -1.253 1.002 8.294 1.00 92.88 83 THR A N 1
ATOM 647 C CA . THR A 1 83 ? -1.429 1.361 6.871 1.00 92.88 83 THR A CA 1
ATOM 648 C C . THR A 1 83 ? -0.117 1.886 6.260 1.00 92.88 83 THR A C 1
ATOM 650 O O . THR A 1 83 ? 0.247 1.507 5.148 1.00 92.88 83 THR A O 1
ATOM 653 N N . ASP A 1 84 ? 0.643 2.694 7.004 1.00 95.25 84 ASP A N 1
ATOM 654 C CA . ASP A 1 84 ? 1.938 3.248 6.576 1.00 95.25 84 ASP A CA 1
ATOM 655 C C . ASP A 1 84 ? 3.010 2.166 6.442 1.00 95.25 84 ASP A C 1
ATOM 657 O O . ASP A 1 84 ? 3.759 2.139 5.461 1.00 95.25 84 ASP A O 1
ATOM 661 N N . LYS A 1 85 ? 3.061 1.246 7.412 1.00 96.12 85 LYS A N 1
ATOM 662 C CA . LYS A 1 85 ? 3.961 0.087 7.374 1.00 96.12 85 LYS A CA 1
ATOM 663 C C . LYS A 1 85 ? 3.635 -0.823 6.195 1.00 96.12 85 LYS A C 1
ATOM 665 O O . LYS A 1 85 ? 4.535 -1.177 5.441 1.00 96.12 85 LYS A O 1
ATOM 670 N N . LEU A 1 86 ? 2.355 -1.123 5.983 1.00 95.50 86 LEU A N 1
ATOM 671 C CA . LEU A 1 86 ? 1.899 -1.955 4.875 1.00 95.50 86 LEU A CA 1
ATOM 672 C C . LEU A 1 86 ? 2.272 -1.331 3.524 1.00 95.50 86 LEU A C 1
ATOM 674 O O . LEU A 1 86 ? 2.802 -2.020 2.655 1.00 95.50 86 LEU A O 1
ATOM 678 N N . ALA A 1 87 ? 2.085 -0.017 3.366 1.00 94.94 87 ALA A N 1
ATOM 679 C CA . ALA A 1 87 ? 2.486 0.704 2.159 1.00 94.94 87 ALA A CA 1
ATOM 680 C C . ALA A 1 87 ? 3.995 0.577 1.877 1.00 94.94 87 ALA A C 1
ATOM 682 O O . ALA A 1 87 ? 4.398 0.342 0.733 1.00 94.94 87 ALA A O 1
ATOM 683 N N . ALA A 1 88 ? 4.835 0.712 2.909 1.00 95.25 88 ALA A N 1
ATOM 684 C CA . ALA A 1 88 ? 6.287 0.576 2.795 1.00 95.25 88 ALA A CA 1
ATOM 685 C C . ALA A 1 88 ? 6.713 -0.865 2.463 1.00 95.25 88 ALA 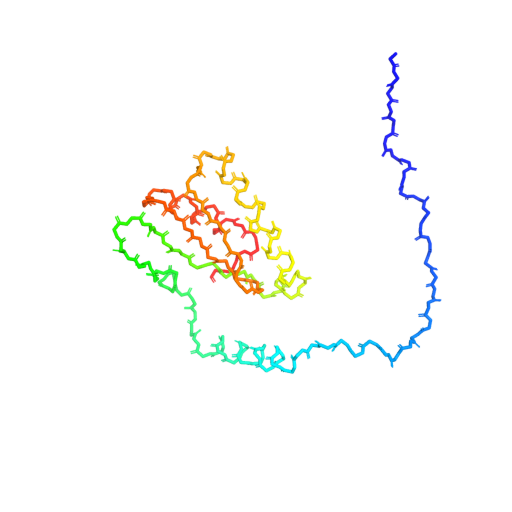A C 1
ATOM 687 O O . ALA A 1 88 ? 7.565 -1.081 1.591 1.00 95.25 88 ALA A O 1
ATOM 688 N N . ASP A 1 89 ? 6.088 -1.849 3.105 1.00 95.19 89 ASP A N 1
ATOM 689 C CA . ASP A 1 89 ? 6.347 -3.270 2.879 1.00 95.19 89 ASP A CA 1
ATOM 690 C C . ASP A 1 89 ? 5.952 -3.684 1.460 1.00 95.19 89 ASP A C 1
ATOM 692 O O . ASP A 1 89 ? 6.740 -4.305 0.742 1.00 95.19 89 ASP A O 1
ATOM 696 N N . TRP A 1 90 ? 4.762 -3.290 1.007 1.00 95.12 90 TRP A N 1
ATOM 697 C CA . TRP A 1 90 ? 4.291 -3.546 -0.352 1.00 95.12 90 TRP A CA 1
ATOM 698 C C . TRP A 1 90 ? 5.167 -2.863 -1.394 1.00 95.12 90 TRP A C 1
ATOM 700 O O . TRP A 1 90 ? 5.566 -3.510 -2.362 1.00 95.12 90 TRP A O 1
ATOM 710 N N . LYS A 1 91 ? 5.556 -1.600 -1.181 1.00 93.62 91 LYS A N 1
ATOM 711 C CA . LYS A 1 91 ? 6.507 -0.909 -2.062 1.00 93.62 91 LYS A CA 1
ATOM 712 C C . LYS A 1 91 ? 7.824 -1.676 -2.178 1.00 93.62 91 LYS A C 1
ATOM 714 O O . LYS A 1 91 ? 8.357 -1.825 -3.279 1.00 93.62 91 LYS A O 1
ATOM 719 N N . THR A 1 92 ? 8.333 -2.197 -1.064 1.00 93.62 92 THR A N 1
ATOM 720 C CA . THR A 1 92 ? 9.560 -3.002 -1.044 1.00 93.62 92 THR A CA 1
ATOM 721 C C . THR A 1 92 ? 9.385 -4.294 -1.842 1.00 93.62 92 THR A C 1
ATOM 723 O O . THR A 1 92 ? 10.212 -4.595 -2.701 1.00 93.62 92 THR A O 1
ATOM 726 N N . ARG A 1 93 ? 8.286 -5.030 -1.632 1.00 93.56 93 ARG A N 1
ATOM 727 C CA . ARG A 1 93 ? 7.985 -6.273 -2.367 1.00 93.56 93 ARG A CA 1
ATOM 728 C C . ARG A 1 93 ? 7.836 -6.041 -3.869 1.00 93.56 93 ARG A C 1
ATOM 730 O O . ARG A 1 93 ? 8.424 -6.781 -4.650 1.00 93.56 93 ARG A O 1
ATOM 737 N N . LEU A 1 94 ? 7.118 -4.995 -4.268 1.00 92.38 94 LEU A N 1
ATOM 738 C CA . LEU A 1 94 ? 6.952 -4.615 -5.673 1.00 92.38 94 LEU A CA 1
ATOM 739 C C . LEU A 1 94 ? 8.298 -4.254 -6.315 1.00 92.38 94 LEU A C 1
ATOM 741 O O . LEU A 1 94 ? 8.606 -4.722 -7.410 1.00 92.38 94 LEU A O 1
ATOM 745 N N . THR A 1 95 ? 9.147 -3.512 -5.598 1.00 91.12 95 THR A N 1
ATOM 746 C CA . THR A 1 95 ? 10.497 -3.165 -6.069 1.00 91.12 95 THR A CA 1
ATOM 747 C C . THR A 1 95 ? 11.365 -4.414 -6.252 1.00 91.12 95 THR A C 1
ATOM 749 O O . THR A 1 95 ? 12.033 -4.552 -7.276 1.00 91.12 95 THR A O 1
ATOM 752 N N . LEU A 1 96 ? 11.328 -5.354 -5.299 1.00 90.81 96 LEU A N 1
ATOM 753 C CA . LEU A 1 96 ? 12.030 -6.641 -5.403 1.00 90.81 96 LEU A CA 1
ATOM 754 C C . LEU A 1 96 ? 11.482 -7.518 -6.540 1.00 90.81 96 LEU A C 1
ATOM 756 O O . LEU A 1 96 ? 12.238 -8.277 -7.141 1.00 90.81 96 LEU A O 1
ATOM 760 N N . GLY A 1 97 ? 10.194 -7.383 -6.864 1.00 89.25 97 GLY A N 1
ATOM 761 C CA . GLY A 1 97 ? 9.535 -8.022 -8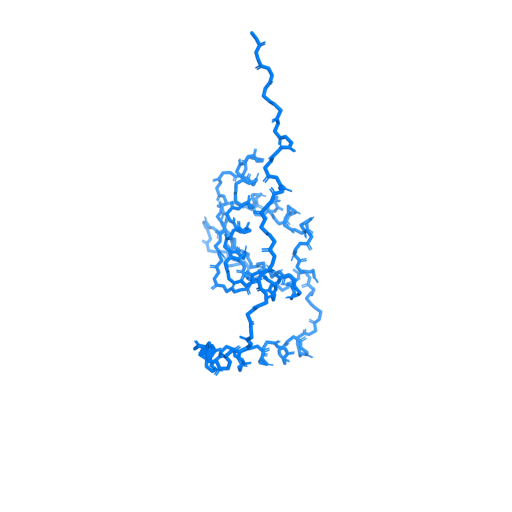.005 1.00 89.25 97 GLY A CA 1
ATOM 762 C C . GLY A 1 97 ? 9.851 -7.393 -9.368 1.00 89.25 97 GLY A C 1
ATOM 763 O O . GLY A 1 97 ? 9.341 -7.868 -10.376 1.00 89.25 97 GLY A O 1
ATOM 764 N N . GLY A 1 98 ? 10.685 -6.347 -9.420 1.00 87.56 98 GLY A N 1
ATOM 765 C CA . GLY A 1 98 ? 11.096 -5.680 -10.661 1.00 87.56 98 GLY A CA 1
ATOM 766 C C . GLY A 1 98 ? 10.290 -4.426 -11.019 1.00 87.56 98 GLY A C 1
ATOM 767 O O . GLY A 1 98 ? 10.616 -3.756 -11.998 1.00 87.56 98 GLY A O 1
ATOM 768 N N . LEU A 1 99 ? 9.296 -4.051 -10.210 1.00 87.44 99 LEU A N 1
ATOM 769 C CA . LEU A 1 99 ? 8.475 -2.855 -10.408 1.00 87.44 99 LEU A CA 1
ATOM 770 C C . LEU A 1 99 ? 9.101 -1.656 -9.688 1.00 87.44 99 LEU A C 1
ATOM 772 O O . LEU A 1 99 ? 8.691 -1.270 -8.599 1.00 87.44 99 LEU A O 1
ATOM 776 N N . ALA A 1 100 ? 10.135 -1.063 -10.286 1.00 80.00 100 ALA A N 1
ATOM 777 C CA . ALA A 1 100 ? 10.917 0.001 -9.646 1.00 80.00 100 ALA A CA 1
ATOM 778 C C . ALA A 1 100 ? 10.270 1.400 -9.695 1.00 80.00 100 ALA A C 1
ATOM 780 O O . ALA A 1 100 ? 10.678 2.289 -8.949 1.00 80.00 100 ALA A O 1
ATOM 781 N N . LYS A 1 101 ? 9.297 1.633 -10.584 1.00 83.44 101 LYS A N 1
ATOM 782 C CA . LYS A 1 101 ? 8.694 2.964 -10.792 1.00 83.44 101 LYS A CA 1
ATOM 783 C C . LYS A 1 101 ? 7.315 3.124 -10.153 1.00 83.44 101 LYS A C 1
ATOM 785 O O . LYS A 1 101 ? 6.597 4.070 -10.479 1.00 83.44 101 LYS A O 1
ATOM 790 N N . VAL A 1 102 ? 6.955 2.223 -9.245 1.00 88.19 102 VAL A N 1
ATOM 791 C CA . VAL A 1 102 ? 5.707 2.318 -8.491 1.00 88.19 102 VAL A CA 1
ATOM 792 C C . VAL A 1 102 ? 5.925 3.058 -7.176 1.00 88.19 102 VAL A C 1
ATOM 794 O O . VAL A 1 102 ? 6.951 2.905 -6.507 1.00 88.19 102 VAL A O 1
ATOM 797 N N . ASN A 1 103 ? 4.951 3.868 -6.782 1.00 91.12 103 ASN A N 1
ATOM 798 C CA . ASN A 1 103 ? 4.906 4.477 -5.461 1.00 91.12 103 ASN A CA 1
ATOM 799 C C . ASN A 1 103 ? 3.578 4.168 -4.787 1.00 91.12 103 ASN A C 1
ATOM 801 O O . ASN A 1 103 ? 2.539 4.133 -5.437 1.00 91.12 103 ASN A O 1
ATOM 805 N N . LEU A 1 104 ? 3.639 3.956 -3.475 1.00 92.69 104 LEU A N 1
ATOM 806 C CA . LEU A 1 104 ? 2.482 3.766 -2.617 1.00 92.69 104 LEU A CA 1
ATOM 807 C C . LEU A 1 104 ? 2.530 4.829 -1.524 1.00 92.69 104 LEU A C 1
ATOM 809 O O . LEU A 1 104 ? 3.575 5.032 -0.900 1.00 92.69 104 LEU A O 1
ATOM 813 N N . TYR A 1 105 ? 1.404 5.495 -1.310 1.00 92.19 105 TYR A N 1
ATOM 814 C CA . TYR A 1 105 ? 1.232 6.545 -0.318 1.00 92.19 105 TYR A CA 1
ATOM 815 C C . TYR A 1 105 ? -0.023 6.267 0.493 1.00 92.19 105 TYR A C 1
ATOM 817 O O . TYR A 1 105 ? -1.110 6.155 -0.058 1.00 92.19 105 TYR A O 1
ATOM 825 N N . SER A 1 106 ? 0.105 6.196 1.806 1.00 93.19 106 SER A N 1
ATOM 826 C CA . SER A 1 106 ? -1.030 6.141 2.718 1.00 93.19 106 SER A CA 1
ATOM 827 C C . SER A 1 106 ? -1.502 7.555 3.046 1.00 93.19 106 SER A C 1
ATOM 829 O O . SER A 1 106 ? -0.749 8.369 3.589 1.00 93.19 106 SER A O 1
ATOM 831 N N . PHE A 1 107 ? -2.756 7.857 2.721 1.00 89.75 107 PHE A N 1
ATOM 832 C CA . PHE A 1 107 ? -3.341 9.172 2.994 1.00 89.75 107 PHE A CA 1
ATOM 833 C C . PHE A 1 107 ? -4.335 9.129 4.158 1.00 89.75 107 PHE A C 1
ATOM 835 O O . PHE A 1 107 ? -4.292 10.032 4.984 1.00 89.75 107 PHE A O 1
ATOM 842 N N . ASP A 1 108 ? -5.074 8.027 4.322 1.00 89.56 108 ASP A N 1
ATOM 843 C CA . ASP A 1 108 ? -5.992 7.785 5.445 1.00 89.56 108 ASP A CA 1
ATOM 844 C C . ASP A 1 108 ? -5.773 6.379 6.039 1.00 89.56 108 ASP A C 1
ATOM 846 O O . ASP A 1 108 ? -5.160 5.525 5.386 1.00 89.56 108 ASP A O 1
ATOM 850 N N . PRO A 1 109 ? -6.265 6.091 7.261 1.00 91.62 109 PRO A N 1
ATOM 851 C CA . PRO A 1 109 ? -6.344 4.721 7.761 1.00 91.62 109 PRO A CA 1
ATOM 852 C C . PRO A 1 109 ? -7.089 3.825 6.766 1.00 91.62 109 PRO A C 1
ATOM 854 O O . PRO A 1 109 ? -8.208 4.135 6.361 1.00 91.62 109 PRO A O 1
ATOM 857 N N . GLY A 1 110 ? -6.464 2.722 6.356 1.00 89.75 110 GLY A N 1
ATOM 858 C CA . GLY A 1 110 ? -7.077 1.772 5.432 1.00 89.75 110 GLY A CA 1
ATOM 859 C C . GLY A 1 110 ? -7.105 2.218 3.972 1.00 89.75 110 GLY A C 1
ATOM 860 O O . GLY A 1 110 ? -7.695 1.519 3.153 1.00 89.75 110 GLY A O 1
ATOM 861 N N . ARG A 1 111 ? -6.498 3.358 3.609 1.00 91.38 111 ARG A N 1
ATOM 862 C CA . ARG A 1 111 ? -6.508 3.854 2.225 1.00 91.38 111 ARG A CA 1
ATOM 863 C C . ARG A 1 111 ? -5.118 4.176 1.706 1.00 91.38 111 ARG A C 1
ATOM 865 O O . ARG A 1 111 ? -4.331 4.882 2.342 1.00 91.38 111 ARG A O 1
ATOM 872 N N . LEU A 1 112 ? -4.843 3.691 0.500 1.00 92.94 112 LEU A N 1
ATOM 873 C CA . LEU A 1 112 ? -3.570 3.867 -0.187 1.00 92.94 112 LEU A CA 1
ATOM 874 C C . LEU A 1 112 ? -3.799 4.470 -1.572 1.00 92.94 112 LEU A C 1
ATOM 876 O O . LEU A 1 112 ? -4.698 4.067 -2.305 1.00 92.94 112 LEU A O 1
ATOM 880 N N . LEU A 1 113 ? -2.961 5.425 -1.948 1.00 91.69 113 LEU A N 1
ATOM 881 C CA . LEU A 1 113 ? -2.822 5.921 -3.305 1.00 91.69 113 LEU A CA 1
ATOM 882 C C . LEU A 1 113 ? -1.600 5.262 -3.923 1.00 91.69 113 LEU A C 1
ATOM 884 O O . LEU A 1 113 ? -0.494 5.331 -3.386 1.00 91.69 113 LEU A O 1
ATOM 888 N N . MET A 1 114 ? -1.797 4.680 -5.088 1.00 91.06 114 MET A N 1
ATOM 889 C CA . MET A 1 114 ? -0.735 4.084 -5.866 1.00 91.06 114 MET A CA 1
ATOM 890 C C . MET A 1 114 ? -0.494 4.890 -7.111 1.00 91.06 114 MET A C 1
ATOM 892 O O . MET A 1 114 ? -1.444 5.333 -7.753 1.00 91.06 114 MET A O 1
ATOM 896 N N . THR A 1 115 ? 0.769 5.022 -7.482 1.00 90.56 115 THR A N 1
ATOM 897 C CA . THR A 1 115 ? 1.155 5.674 -8.722 1.00 90.56 115 THR A CA 1
ATOM 898 C C . THR A 1 115 ? 2.161 4.819 -9.475 1.00 90.56 115 THR A C 1
ATOM 900 O O . THR A 1 115 ? 3.024 4.179 -8.875 1.00 90.56 115 THR A O 1
ATOM 903 N N . ALA A 1 116 ? 2.039 4.787 -10.795 1.00 89.44 116 ALA A N 1
ATOM 904 C CA . ALA A 1 116 ? 2.971 4.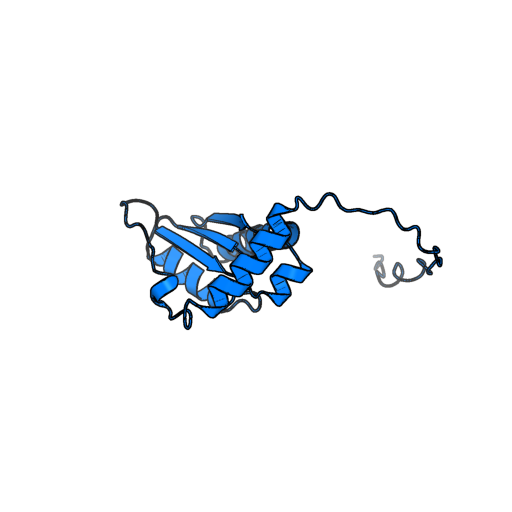128 -11.700 1.00 89.44 116 ALA A CA 1
ATOM 905 C C . ALA A 1 116 ? 3.220 5.023 -12.917 1.00 89.44 116 ALA A C 1
ATOM 907 O O . ALA A 1 116 ? 2.428 5.926 -13.206 1.00 89.44 116 ALA A O 1
ATOM 908 N N . ASN A 1 117 ? 4.317 4.796 -13.634 1.00 84.38 117 ASN A N 1
ATOM 909 C CA . ASN A 1 117 ? 4.663 5.613 -14.801 1.00 84.38 117 ASN A CA 1
ATOM 910 C C . ASN A 1 117 ? 4.108 5.036 -16.106 1.00 84.38 117 ASN A C 1
ATOM 912 O O . ASN A 1 117 ? 3.964 5.771 -17.084 1.00 84.38 117 ASN A O 1
ATOM 916 N N . ASP A 1 118 ? 3.768 3.749 -16.123 1.00 82.56 118 ASP A N 1
ATOM 917 C CA . ASP A 1 118 ? 3.177 3.092 -17.279 1.00 82.56 118 ASP A CA 1
ATOM 918 C C . ASP A 1 118 ? 2.007 2.158 -16.915 1.00 82.56 118 ASP A C 1
ATOM 920 O O . ASP A 1 118 ? 1.716 1.869 -15.752 1.00 82.56 118 ASP A O 1
ATOM 924 N N . LEU A 1 119 ? 1.275 1.748 -17.955 1.00 82.56 119 LEU A N 1
ATOM 925 C CA . LEU A 1 119 ? 0.072 0.925 -17.829 1.00 82.56 119 LEU A CA 1
ATOM 926 C C . LEU A 1 119 ? 0.393 -0.543 -17.490 1.00 82.56 119 LEU A C 1
ATOM 928 O O . LEU A 1 119 ? -0.465 -1.263 -16.981 1.00 82.56 119 LEU A O 1
ATOM 932 N N . GLN A 1 120 ? 1.610 -1.006 -17.775 1.00 85.88 120 GLN A N 1
ATOM 933 C CA . GLN A 1 120 ? 1.997 -2.375 -17.456 1.00 85.88 120 GLN A CA 1
ATOM 934 C C . GLN A 1 120 ? 2.276 -2.499 -15.956 1.00 85.88 120 GLN A C 1
ATOM 936 O O . GLN A 1 120 ? 1.704 -3.365 -15.297 1.00 85.88 120 GLN A O 1
ATOM 941 N N . GLU A 1 121 ? 3.062 -1.578 -15.403 1.00 86.88 121 GLU A N 1
ATOM 942 C CA . GLU A 1 121 ? 3.404 -1.506 -13.984 1.00 86.88 121 GLU A CA 1
ATOM 943 C C . GLU A 1 121 ? 2.152 -1.350 -13.112 1.00 86.88 121 GLU A C 1
ATOM 945 O O . GLU A 1 121 ? 2.017 -2.049 -12.108 1.00 86.88 121 GLU A O 1
ATOM 950 N N . ILE A 1 122 ? 1.190 -0.499 -13.506 1.00 87.06 122 ILE A N 1
ATOM 951 C CA . ILE A 1 122 ? -0.074 -0.364 -12.758 1.00 87.06 122 ILE A CA 1
ATOM 952 C C . ILE A 1 122 ? -0.899 -1.662 -12.805 1.00 87.06 122 ILE A C 1
ATOM 954 O O . ILE A 1 122 ? -1.542 -2.014 -11.818 1.00 87.06 122 ILE A O 1
ATOM 958 N N . SER A 1 123 ? -0.872 -2.401 -13.922 1.00 87.75 123 SER A N 1
ATOM 959 C CA . SER A 1 123 ? -1.606 -3.665 -14.063 1.00 87.75 123 SER A CA 1
ATOM 960 C C . SER A 1 123 ? -1.000 -4.773 -13.201 1.00 87.75 123 SER A C 1
ATOM 962 O O . SER A 1 123 ? -1.731 -5.496 -12.52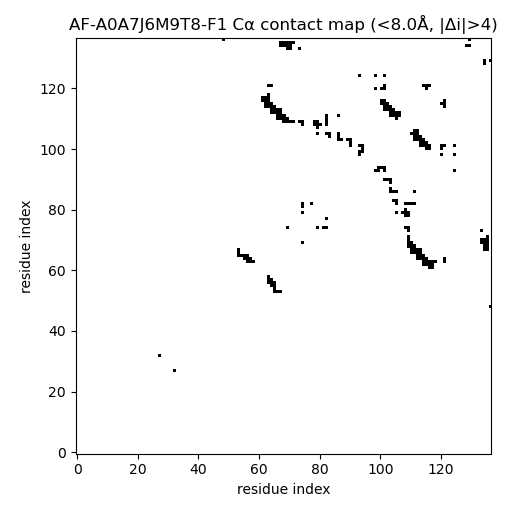4 1.00 87.75 123 SER A O 1
ATOM 964 N N . GLU A 1 124 ? 0.326 -4.894 -13.186 1.00 90.25 124 GLU A N 1
ATOM 965 C CA . GLU A 1 124 ? 1.033 -5.873 -12.356 1.00 90.25 124 GLU A CA 1
ATOM 966 C C . GLU A 1 124 ? 0.906 -5.544 -10.864 1.00 90.25 124 GLU A C 1
ATOM 968 O O . GLU A 1 124 ? 0.617 -6.430 -10.060 1.00 90.25 124 GLU A O 1
ATOM 973 N N . MET A 1 125 ? 1.000 -4.264 -10.498 1.00 89.81 125 MET A N 1
ATOM 974 C CA . MET A 1 125 ? 0.757 -3.805 -9.130 1.00 89.81 125 MET A CA 1
ATOM 975 C C . MET A 1 125 ? -0.685 -4.067 -8.678 1.00 89.81 125 MET A C 1
ATOM 977 O O . MET A 1 125 ? -0.897 -4.526 -7.557 1.00 89.81 125 MET A O 1
ATOM 981 N N . LYS A 1 126 ? -1.679 -3.836 -9.549 1.00 87.62 126 LYS A N 1
ATOM 982 C CA . LYS A 1 126 ? -3.084 -4.158 -9.256 1.00 87.62 126 LYS A CA 1
ATOM 983 C C . LYS A 1 126 ? -3.249 -5.646 -8.945 1.00 87.62 126 LYS A C 1
ATOM 985 O O . LYS A 1 126 ? -3.880 -5.976 -7.949 1.00 87.62 126 LYS A O 1
ATOM 990 N N . LYS A 1 127 ? -2.664 -6.535 -9.756 1.00 90.69 127 LYS A N 1
ATOM 991 C CA . LYS A 1 127 ? -2.711 -7.988 -9.508 1.00 90.69 127 LYS A CA 1
ATOM 992 C C . LYS A 1 127 ? -2.106 -8.342 -8.154 1.00 90.69 127 LYS A C 1
ATOM 994 O O . LYS A 1 127 ? -2.747 -9.025 -7.371 1.00 90.69 127 LYS A O 1
ATOM 999 N N . PHE A 1 128 ? -0.919 -7.811 -7.859 1.00 92.75 128 PHE A N 1
ATOM 1000 C CA . PHE A 1 128 ? -0.259 -8.045 -6.576 1.00 92.75 128 PHE A CA 1
ATOM 1001 C C . PHE A 1 128 ? -1.148 -7.656 -5.387 1.00 92.75 128 PHE A C 1
ATOM 1003 O O . PHE A 1 128 ? -1.221 -8.407 -4.420 1.00 92.75 128 PHE A O 1
ATOM 1010 N N . ILE A 1 129 ? -1.831 -6.511 -5.457 1.00 91.19 129 ILE A N 1
ATOM 1011 C CA . ILE A 1 129 ? -2.617 -5.971 -4.337 1.00 91.19 129 ILE A CA 1
ATOM 1012 C C . ILE A 1 129 ? -3.939 -6.691 -4.148 1.00 91.19 129 ILE A C 1
ATOM 1014 O O . ILE A 1 129 ? -4.323 -6.942 -3.009 1.00 91.19 129 ILE A O 1
ATOM 1018 N N . LEU A 1 130 ? -4.609 -7.064 -5.236 1.00 90.38 130 LEU A N 1
ATOM 1019 C CA . LEU A 1 130 ? -5.829 -7.866 -5.154 1.00 90.38 130 LEU A CA 1
ATOM 1020 C C . LEU A 1 130 ? -5.567 -9.262 -4.570 1.00 90.38 130 LEU A C 1
ATOM 1022 O O . LEU A 1 130 ? -6.467 -9.844 -3.974 1.00 90.38 130 LEU A O 1
ATOM 1026 N N . ASP A 1 131 ? -4.335 -9.763 -4.679 1.00 92.31 131 ASP A N 1
ATOM 1027 C CA . ASP A 1 131 ? -3.918 -11.021 -4.058 1.00 92.31 131 ASP A CA 1
ATOM 1028 C C . ASP A 1 131 ? -3.577 -10.880 -2.557 1.00 92.31 131 ASP A C 1
ATOM 1030 O O . ASP A 1 131 ? -3.343 -11.891 -1.888 1.00 92.31 131 ASP A O 1
ATOM 1034 N N . GLN A 1 132 ? -3.518 -9.661 -1.999 1.00 92.69 132 GLN A N 1
ATOM 1035 C CA . GLN A 1 132 ? -3.176 -9.463 -0.585 1.00 92.69 132 GLN A CA 1
ATOM 1036 C C . GLN A 1 132 ? -4.394 -9.658 0.334 1.00 92.69 132 GLN A C 1
ATOM 1038 O O . GLN A 1 132 ? -5.484 -9.162 0.040 1.00 92.69 132 GLN A O 1
ATOM 1043 N N . PRO A 1 133 ? -4.229 -10.341 1.482 1.00 92.62 133 PRO A N 1
ATOM 1044 C CA . PRO A 1 133 ? -5.339 -10.653 2.379 1.00 92.62 133 PRO A CA 1
ATOM 1045 C C . PRO A 1 133 ? -5.940 -9.424 3.072 1.00 92.62 133 PRO A C 1
ATOM 1047 O O . PRO A 1 133 ? -7.077 -9.507 3.538 1.00 92.62 133 PRO A O 1
ATOM 1050 N N . GLU A 1 134 ? -5.219 -8.308 3.152 1.00 90.50 134 GLU A N 1
ATOM 1051 C CA . GLU A 1 134 ? -5.670 -7.056 3.767 1.00 90.50 134 GLU A CA 1
ATOM 1052 C C . GLU A 1 134 ? -6.540 -6.204 2.834 1.00 90.50 134 GLU A C 1
ATOM 1054 O O . GLU A 1 134 ? -7.217 -5.296 3.310 1.00 90.50 134 GLU A O 1
ATOM 1059 N N . THR A 1 135 ? -6.539 -6.474 1.526 1.00 89.19 135 THR A N 1
ATOM 1060 C CA . THR A 1 135 ? -7.269 -5.686 0.522 1.00 89.19 135 THR A CA 1
ATOM 1061 C C . THR A 1 135 ? -8.766 -5.977 0.568 1.00 89.19 135 THR A C 1
ATOM 1063 O O . THR A 1 135 ? -9.176 -7.137 0.661 1.00 89.19 135 THR A O 1
ATOM 1066 N N . ASP A 1 136 ? -9.582 -4.925 0.498 1.00 84.00 136 ASP A N 1
ATOM 1067 C CA . ASP A 1 136 ? -11.033 -5.041 0.347 1.00 84.00 136 ASP A CA 1
ATOM 1068 C C . ASP A 1 136 ? -11.397 -5.146 -1.143 1.00 84.00 136 ASP A C 1
ATOM 1070 O O . ASP A 1 136 ? -10.851 -4.399 -1.962 1.00 84.00 136 ASP A O 1
ATOM 1074 N N . LEU A 1 137 ? -12.260 -6.108 -1.491 1.00 68.88 137 LEU A N 1
ATOM 1075 C CA . LEU A 1 137 ? -12.658 -6.427 -2.872 1.00 68.88 137 LEU A CA 1
ATOM 1076 C C . LEU A 1 137 ? -14.036 -5.861 -3.213 1.00 68.88 137 LEU A C 1
ATOM 1078 O O . LEU A 1 137 ? -14.983 -6.099 -2.429 1.00 68.88 137 LEU A O 1
#